Protein AF-A0A6L5YGM0-F1 (afdb_monomer)

pLDDT: mean 82.0, std 16.76, range [42.31, 97.19]

Foldseek 3Di:
DAPVVVVVVPVVDDPPDDDDDWADDLVVQKTWDFPDKDWDDPPVGTDIDTDTHDIDGHDPVSNVVSVVVVVVVVPDPPDDDPVPDPDPDD

Radius of gyration: 17.35 Å; Cα contacts (8 Å, |Δi|>4): 73; chains: 1; bounding box: 47×38×39 Å

Mean predicted aligned error: 10.35 Å

Secondary structure (DSSP, 8-state):
--HHHHHHHHTTS-TTPPP---EEEGGGTEEEEEEEEEEE-SSSS-EEEEEEEEEEEPPHHHHHHHHHHHHHHHTSTT---GGGS-----

Solvent-accessible surface area (backbone atoms only — not comparable to full-atom values): 5918 Å² total; per-residue (Å²): 135,52,76,67,57,50,50,60,56,54,68,77,49,64,94,84,59,86,85,84,83,85,50,67,42,66,94,76,41,31,34,39,39,74,73,43,76,50,76,48,83,84,72,88,51,96,40,76,48,70,44,75,52,62,78,42,77,51,52,74,67,58,45,51,51,45,52,52,52,51,52,57,54,72,69,42,94,82,70,77,70,73,84,76,64,76,86,83,76,132

Organism: NCBI:txid2606635

Structure (mmCIF, N/CA/C/O backbone):
data_AF-A0A6L5YGM0-F1
#
_entry.id   AF-A0A6L5YGM0-F1
#
loop_
_atom_site.group_PDB
_atom_site.id
_atom_site.type_symbol
_atom_site.label_atom_id
_atom_site.label_alt_id
_atom_site.label_comp_id
_atom_site.label_asym_id
_atom_site.label_entity_id
_atom_site.label_seq_id
_atom_site.pdbx_PDB_ins_code
_atom_site.Cartn_x
_atom_site.Cartn_y
_atom_site.Cartn_z
_atom_site.occupancy
_atom_site.B_iso_or_equiv
_atom_site.auth_seq_id
_atom_site.auth_comp_id
_atom_site.auth_asym_id
_atom_site.auth_atom_id
_atom_site.pdbx_PDB_model_num
ATOM 1 N N . MET A 1 1 ? 1.725 9.036 10.086 1.00 83.50 1 MET A N 1
ATOM 2 C CA . MET A 1 1 ? 0.278 8.777 10.187 1.00 83.50 1 MET A CA 1
ATOM 3 C C . MET A 1 1 ? -0.006 7.991 11.459 1.00 83.50 1 MET A C 1
ATOM 5 O O . MET A 1 1 ? 0.672 7.007 11.725 1.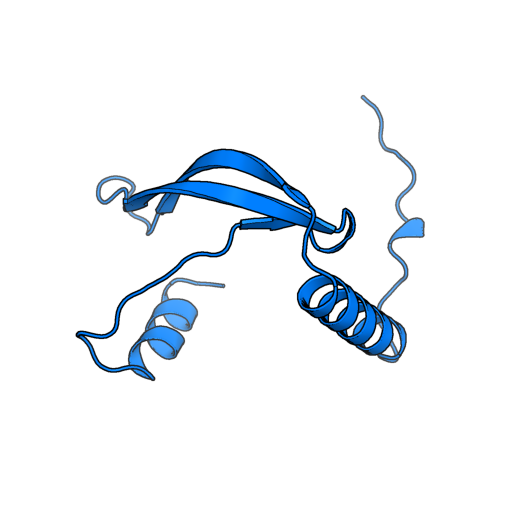00 83.50 1 MET A O 1
ATOM 9 N N . THR A 1 2 ? -0.972 8.440 12.251 1.00 92.56 2 THR A N 1
ATOM 10 C CA . THR A 1 2 ? -1.492 7.795 13.463 1.00 92.56 2 THR A CA 1
ATOM 11 C C . THR A 1 2 ? -2.745 6.969 13.146 1.00 92.56 2 THR A C 1
ATOM 13 O O . THR A 1 2 ? -3.374 7.152 12.108 1.00 92.56 2 THR A O 1
ATOM 16 N N . ASN A 1 3 ? -3.177 6.096 14.066 1.00 92.06 3 ASN A N 1
ATOM 17 C CA . ASN A 1 3 ? -4.428 5.334 13.913 1.00 92.06 3 ASN A CA 1
ATOM 18 C C . ASN A 1 3 ? -5.664 6.241 13.749 1.00 92.06 3 ASN A C 1
ATOM 20 O O . ASN A 1 3 ? -6.608 5.886 13.051 1.00 92.06 3 ASN A O 1
ATOM 24 N N . LYS A 1 4 ? -5.674 7.411 14.402 1.00 94.94 4 LYS A N 1
ATOM 25 C CA . LYS A 1 4 ? -6.770 8.375 14.269 1.00 94.94 4 LYS A CA 1
ATOM 26 C C . LYS A 1 4 ? -6.824 8.937 12.846 1.00 94.94 4 LYS A C 1
ATOM 28 O O . LYS A 1 4 ? -7.873 8.858 12.220 1.00 94.94 4 LYS A O 1
ATOM 33 N N . GLU A 1 5 ? -5.691 9.421 12.342 1.00 95.69 5 GLU A N 1
ATOM 34 C CA . GLU A 1 5 ? -5.578 9.974 10.984 1.00 95.69 5 GLU A CA 1
ATOM 35 C C . GLU A 1 5 ? -5.925 8.926 9.918 1.00 95.69 5 GLU A C 1
ATOM 37 O O . GLU A 1 5 ? -6.644 9.229 8.971 1.00 95.69 5 GLU A O 1
ATOM 42 N N . LEU A 1 6 ? -5.477 7.675 10.096 1.00 92.62 6 LEU A N 1
ATOM 43 C CA . LEU A 1 6 ? -5.808 6.584 9.176 1.00 92.62 6 LEU A CA 1
ATOM 44 C C . LEU A 1 6 ? -7.319 6.315 9.136 1.00 92.62 6 LEU A C 1
ATOM 46 O O . LEU A 1 6 ? -7.882 6.175 8.056 1.00 92.62 6 LEU A O 1
ATOM 50 N N . LYS A 1 7 ? -7.993 6.269 10.292 1.00 93.06 7 LYS A N 1
ATOM 51 C CA . LYS A 1 7 ? -9.454 6.090 10.345 1.00 93.06 7 LYS A CA 1
ATOM 52 C C . LYS A 1 7 ? -10.196 7.252 9.699 1.00 93.06 7 LYS A C 1
ATOM 54 O O . LYS A 1 7 ? -11.142 7.023 8.960 1.00 93.06 7 LYS A O 1
ATOM 59 N N . GLU A 1 8 ? -9.779 8.484 9.983 1.00 96.56 8 GLU A N 1
ATOM 60 C CA . GLU A 1 8 ? -10.377 9.68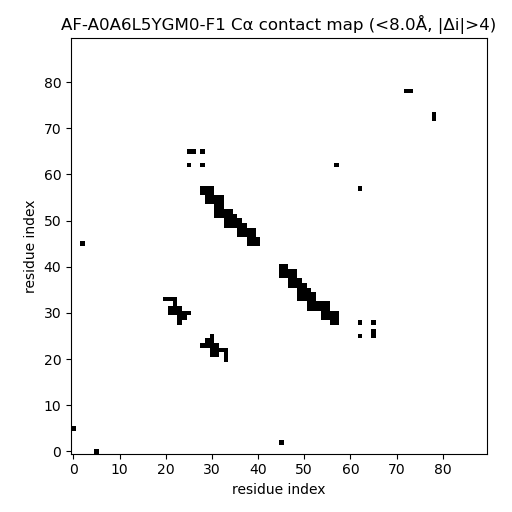0 9.382 1.00 96.56 8 GLU A CA 1
ATOM 61 C C . GLU A 1 8 ? -10.254 9.651 7.856 1.00 96.56 8 GLU A C 1
ATOM 63 O O . GLU A 1 8 ? -11.236 9.922 7.174 1.00 96.56 8 GLU A O 1
ATOM 68 N N . TYR A 1 9 ? -9.097 9.242 7.330 1.00 94.06 9 TYR A N 1
ATOM 69 C CA . TYR A 1 9 ? -8.896 9.041 5.897 1.00 94.06 9 TYR A CA 1
ATOM 70 C C . TYR A 1 9 ? -9.783 7.924 5.326 1.00 94.06 9 TYR A C 1
ATOM 72 O O . TYR A 1 9 ? -10.505 8.154 4.358 1.00 94.06 9 TYR A O 1
ATOM 80 N N . LEU A 1 10 ? -9.780 6.730 5.931 1.00 93.81 10 LEU A N 1
ATOM 81 C CA . LEU A 1 10 ? -10.561 5.586 5.440 1.00 93.81 10 LEU A CA 1
ATOM 82 C C . LEU A 1 10 ? -12.073 5.854 5.458 1.00 93.81 10 LEU A C 1
ATOM 84 O O . LEU A 1 10 ? -12.760 5.466 4.522 1.00 93.81 10 LEU A O 1
ATOM 88 N N . ASN A 1 11 ? -12.572 6.602 6.446 1.00 96.06 11 ASN A N 1
ATOM 89 C CA . ASN A 1 11 ? -13.983 6.995 6.541 1.00 96.06 11 ASN A CA 1
ATOM 90 C C . ASN A 1 11 ? -14.446 7.939 5.411 1.00 96.06 11 ASN A C 1
ATOM 92 O O . ASN A 1 11 ? -15.634 8.250 5.330 1.00 96.06 11 ASN A O 1
ATOM 96 N N . THR A 1 12 ? -13.538 8.443 4.565 1.00 97.19 12 THR A N 1
ATOM 97 C CA . THR A 1 12 ? -13.911 9.218 3.366 1.00 97.19 12 THR A CA 1
ATOM 98 C C . THR A 1 12 ? -14.339 8.333 2.191 1.00 97.19 12 THR A C 1
ATOM 100 O O . THR A 1 12 ? -14.899 8.843 1.219 1.00 97.19 12 THR A O 1
ATOM 103 N N . PHE A 1 13 ? -14.121 7.019 2.288 1.00 96.62 13 PHE A N 1
ATOM 104 C CA . PHE A 1 13 ? -14.494 6.020 1.289 1.00 96.62 13 PHE A CA 1
ATOM 105 C C . PHE A 1 13 ? -15.646 5.137 1.803 1.00 96.62 13 PHE A C 1
ATOM 107 O O . PHE A 1 13 ? -15.857 5.052 3.012 1.00 96.62 13 PHE A O 1
ATOM 114 N N . PRO A 1 14 ? -16.407 4.473 0.911 1.00 96.88 14 PRO A N 1
ATOM 115 C CA . PRO A 1 14 ? -17.382 3.457 1.309 1.00 96.88 14 PRO A CA 1
ATOM 116 C C . PRO A 1 14 ? -16.741 2.309 2.102 1.00 96.88 14 PRO A C 1
ATOM 118 O O . PRO A 1 14 ? -15.633 1.885 1.776 1.00 96.88 14 PRO A O 1
ATOM 121 N N . ASP A 1 15 ? -17.462 1.763 3.084 1.00 95.00 15 ASP A N 1
ATOM 122 C CA . ASP A 1 15 ? -16.982 0.662 3.939 1.00 95.00 15 ASP A CA 1
ATOM 123 C C . ASP A 1 15 ? -16.588 -0.602 3.147 1.00 95.00 15 ASP A C 1
ATOM 125 O O . ASP A 1 15 ? -15.758 -1.389 3.599 1.00 95.00 15 ASP A O 1
ATOM 129 N N . ASP A 1 16 ? -17.192 -0.814 1.976 1.00 95.31 16 ASP A N 1
ATOM 130 C CA . ASP A 1 16 ? -16.954 -1.948 1.081 1.00 95.31 16 ASP A CA 1
ATOM 131 C C . ASP A 1 16 ? -15.928 -1.657 -0.028 1.00 95.31 16 ASP A C 1
ATOM 133 O O . ASP A 1 16 ? -15.673 -2.514 -0.880 1.00 95.31 16 ASP A O 1
ATOM 137 N N . ALA A 1 17 ? -15.315 -0.470 -0.028 1.00 95.56 17 ALA A N 1
ATOM 138 C CA . ALA A 1 17 ? -14.289 -0.123 -0.997 1.00 95.56 17 ALA A CA 1
ATOM 139 C C . ALA A 1 17 ? -13.030 -0.998 -0.817 1.00 95.56 17 ALA A C 1
ATOM 141 O O . ALA A 1 17 ? -12.578 -1.233 0.308 1.00 95.56 17 ALA A O 1
ATOM 142 N N . PRO A 1 18 ? -12.410 -1.467 -1.916 1.00 90.62 18 PRO A N 1
ATOM 143 C CA . PRO A 1 18 ? -11.172 -2.224 -1.826 1.00 90.62 18 PRO A CA 1
ATOM 144 C C . PRO A 1 18 ? -10.023 -1.329 -1.350 1.00 90.62 18 PRO A C 1
ATOM 146 O O . PRO A 1 18 ? -9.809 -0.234 -1.869 1.00 90.62 18 PRO A O 1
ATOM 149 N N . VAL A 1 19 ? -9.227 -1.836 -0.409 1.00 87.88 19 VAL A N 1
ATOM 150 C CA . VAL A 1 19 ? -7.973 -1.203 0.014 1.00 87.88 19 VAL A CA 1
ATOM 151 C C . VAL A 1 19 ? -6.825 -1.811 -0.785 1.00 87.88 19 VAL A C 1
ATOM 153 O O . VAL A 1 19 ? -6.677 -3.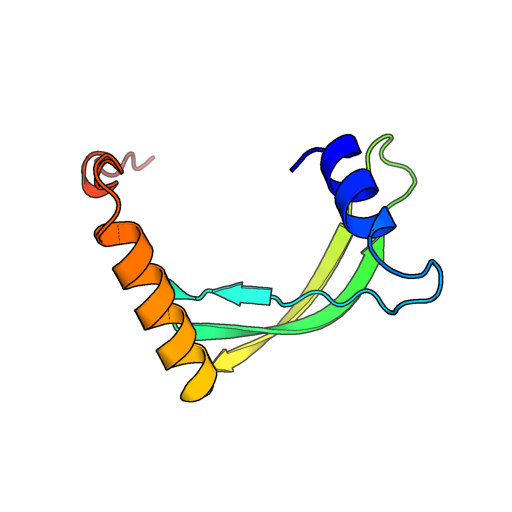029 -0.835 1.00 87.88 19 VAL A O 1
ATOM 156 N N . SER A 1 20 ? -6.011 -0.963 -1.410 1.00 86.25 20 SER A N 1
ATOM 157 C CA . SER A 1 20 ? -4.827 -1.371 -2.173 1.00 86.25 20 SER A CA 1
ATOM 158 C C . SER A 1 20 ? -3.581 -0.681 -1.629 1.00 86.25 20 SER A C 1
ATOM 160 O O . SER A 1 20 ? -3.637 0.481 -1.232 1.00 86.25 20 SER A O 1
ATOM 162 N N . PHE A 1 21 ? -2.452 -1.388 -1.636 1.00 86.94 21 PHE A N 1
ATOM 163 C CA . PHE A 1 21 ? -1.157 -0.864 -1.207 1.00 86.94 21 PHE A CA 1
ATOM 164 C C . PHE A 1 21 ? -0.179 -0.901 -2.376 1.00 86.94 21 PHE A C 1
ATOM 166 O O . PHE A 1 21 ? 0.012 -1.951 -2.990 1.00 86.94 21 PHE A O 1
ATOM 173 N N . ILE A 1 22 ? 0.462 0.232 -2.653 1.00 87.00 22 ILE A N 1
ATOM 174 C CA . ILE A 1 22 ? 1.522 0.347 -3.656 1.00 87.00 22 ILE A CA 1
ATOM 175 C C . ILE A 1 22 ? 2.859 0.371 -2.923 1.00 87.00 22 ILE A C 1
ATOM 177 O O . ILE A 1 22 ? 3.060 1.186 -2.022 1.00 87.00 22 ILE A O 1
ATOM 181 N N . LEU A 1 23 ? 3.772 -0.519 -3.314 1.00 89.75 23 LEU A N 1
ATOM 182 C CA . LEU A 1 23 ? 5.140 -0.530 -2.813 1.00 89.75 23 LEU A CA 1
ATOM 183 C C . LEU A 1 23 ? 6.040 0.014 -3.903 1.00 89.75 23 LEU A C 1
ATOM 185 O O . LEU A 1 23 ? 6.147 -0.551 -4.989 1.00 89.75 23 LEU A O 1
ATOM 189 N N . ALA A 1 24 ? 6.687 1.127 -3.597 1.00 90.19 24 ALA A N 1
ATOM 190 C CA . ALA A 1 24 ? 7.497 1.848 -4.549 1.00 90.19 24 ALA A CA 1
ATOM 191 C C . ALA A 1 24 ? 8.705 2.470 -3.859 1.00 90.19 24 ALA A C 1
ATOM 193 O O . ALA A 1 24 ? 8.644 2.885 -2.701 1.00 90.19 24 ALA A O 1
ATOM 194 N N . ASN A 1 25 ? 9.789 2.598 -4.613 1.00 88.25 25 ASN A N 1
ATOM 195 C CA . ASN A 1 25 ? 10.864 3.531 -4.332 1.00 88.25 25 ASN A CA 1
ATOM 196 C C . ASN A 1 25 ? 10.886 4.572 -5.459 1.00 88.25 25 ASN A C 1
ATOM 198 O O . ASN A 1 25 ? 11.568 4.353 -6.467 1.00 88.25 25 ASN A O 1
ATOM 202 N N . PRO A 1 26 ? 10.148 5.689 -5.302 1.00 85.00 26 PRO A N 1
ATOM 203 C CA . PRO A 1 26 ? 10.089 6.751 -6.298 1.00 85.00 26 PRO A CA 1
ATOM 204 C C . PRO A 1 26 ? 11.473 7.221 -6.723 1.00 85.00 26 PRO A C 1
ATOM 206 O O . PRO A 1 26 ? 11.765 7.201 -7.909 1.00 85.00 26 PRO A O 1
ATOM 209 N N . ARG A 1 27 ? 12.387 7.503 -5.787 1.00 84.50 27 ARG A N 1
ATOM 210 C CA . ARG A 1 27 ? 13.742 8.006 -6.095 1.00 84.50 27 ARG A CA 1
ATOM 211 C C . ARG A 1 27 ? 14.585 7.052 -6.942 1.00 84.50 27 ARG A C 1
ATOM 213 O O . ARG A 1 27 ? 15.423 7.496 -7.717 1.00 84.50 27 ARG A O 1
ATOM 220 N N . LYS A 1 28 ? 14.380 5.739 -6.801 1.00 89.44 28 LYS A N 1
ATOM 221 C CA . LYS A 1 28 ? 15.039 4.724 -7.644 1.00 89.44 28 LYS A CA 1
ATOM 222 C C . LYS A 1 28 ? 14.232 4.355 -8.890 1.00 89.44 28 LYS A C 1
ATOM 224 O O . LYS A 1 28 ? 14.692 3.523 -9.665 1.00 89.44 28 LYS A O 1
ATOM 229 N N . ARG A 1 29 ? 13.046 4.946 -9.067 1.00 91.19 29 ARG A N 1
ATOM 230 C CA . ARG A 1 29 ? 12.069 4.627 -10.116 1.00 91.19 29 ARG A CA 1
ATOM 231 C C . ARG A 1 29 ? 11.708 3.133 -10.137 1.00 91.19 29 ARG A C 1
ATOM 233 O O . ARG A 1 29 ? 11.605 2.521 -11.196 1.00 91.19 29 ARG A O 1
ATOM 240 N N . LYS A 1 30 ? 11.537 2.539 -8.947 1.00 90.94 30 LYS A N 1
ATOM 241 C CA . LYS A 1 30 ? 11.236 1.107 -8.767 1.00 90.94 30 LYS A CA 1
ATOM 242 C C . LYS A 1 30 ? 9.874 0.866 -8.132 1.00 90.94 30 LYS A C 1
ATOM 244 O O . LYS A 1 30 ? 9.498 1.554 -7.185 1.00 90.94 30 LYS A O 1
ATOM 249 N N . LEU A 1 31 ? 9.189 -0.164 -8.607 1.00 92.25 31 LEU A N 1
ATOM 250 C CA . LEU A 1 31 ? 8.028 -0.781 -7.979 1.00 92.25 31 LEU A CA 1
ATOM 251 C C . LEU A 1 31 ? 8.407 -2.139 -7.409 1.00 92.25 31 LEU A C 1
ATOM 253 O O . LEU A 1 31 ? 9.302 -2.811 -7.918 1.00 92.25 31 LEU A O 1
ATOM 257 N N . TYR A 1 32 ? 7.671 -2.560 -6.391 1.00 92.44 32 TYR A N 1
ATOM 258 C CA . TYR A 1 32 ? 7.792 -3.891 -5.826 1.00 92.44 32 TYR A CA 1
ATOM 259 C C . TYR A 1 32 ? 6.447 -4.592 -5.889 1.00 92.44 32 TYR A C 1
ATOM 261 O O . TYR A 1 32 ? 5.409 -4.015 -5.559 1.00 92.44 32 TYR A O 1
ATOM 269 N N . GLU A 1 33 ? 6.469 -5.845 -6.323 1.00 91.50 33 GLU A N 1
ATOM 270 C CA . GLU A 1 33 ? 5.283 -6.681 -6.323 1.00 91.50 33 GLU A CA 1
ATOM 271 C C . GLU A 1 33 ? 4.768 -6.891 -4.895 1.00 91.50 33 GLU A C 1
ATOM 273 O O . GLU A 1 33 ? 5.527 -7.179 -3.968 1.00 91.50 33 GLU A O 1
ATOM 278 N N . ASN A 1 34 ? 3.457 -6.739 -4.729 1.00 90.56 34 ASN A N 1
ATOM 279 C CA . ASN A 1 34 ? 2.758 -7.061 -3.497 1.00 90.56 34 ASN A CA 1
ATOM 280 C C . ASN A 1 34 ? 2.220 -8.488 -3.621 1.00 90.56 34 ASN A C 1
ATOM 282 O O . ASN A 1 34 ? 1.158 -8.704 -4.205 1.00 90.56 34 ASN A O 1
ATOM 286 N N . THR A 1 35 ? 2.979 -9.456 -3.113 1.00 90.88 35 THR A N 1
ATOM 287 C CA . THR A 1 35 ? 2.609 -10.875 -3.188 1.00 90.88 35 THR A CA 1
ATOM 288 C C . THR A 1 35 ? 1.450 -11.182 -2.247 1.00 90.88 35 THR A C 1
ATOM 290 O O . THR A 1 35 ? 0.554 -11.958 -2.575 1.00 90.88 35 THR A O 1
ATOM 293 N N . ASN A 1 36 ? 1.467 -10.573 -1.061 1.00 89.00 36 ASN A N 1
ATOM 294 C CA . ASN A 1 36 ? 0.442 -10.754 -0.048 1.00 89.00 36 ASN A CA 1
ATOM 295 C C . ASN A 1 36 ? 0.429 -9.566 0.918 1.00 89.00 36 ASN A C 1
ATOM 297 O O . ASN A 1 36 ? 1.474 -9.002 1.238 1.00 89.00 36 ASN A O 1
ATOM 301 N N . THR A 1 37 ? -0.747 -9.219 1.437 1.00 90.06 37 THR A N 1
ATOM 302 C CA . THR A 1 37 ? -0.906 -8.194 2.473 1.00 90.06 37 THR A CA 1
ATOM 303 C C . THR A 1 37 ? -1.858 -8.692 3.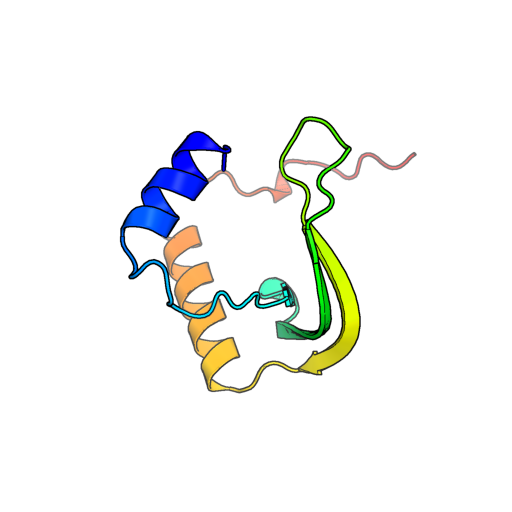545 1.00 90.06 37 THR A C 1
ATOM 305 O O . THR A 1 37 ? -2.976 -9.109 3.247 1.00 90.06 37 THR A O 1
ATOM 308 N N . PHE A 1 38 ? -1.444 -8.614 4.808 1.00 88.81 38 PHE A N 1
ATOM 309 C CA . PHE A 1 38 ? -2.286 -9.007 5.933 1.00 88.81 38 PHE A CA 1
ATOM 310 C C . PHE A 1 38 ? -2.061 -8.120 7.158 1.00 88.81 38 PHE A C 1
ATOM 312 O O . PHE A 1 38 ? -0.964 -7.625 7.415 1.00 88.81 38 PHE A O 1
ATOM 319 N N . GLY A 1 39 ? -3.131 -7.910 7.924 1.00 90.12 39 GLY A N 1
ATOM 320 C CA . GLY A 1 39 ? -3.076 -7.215 9.206 1.00 90.12 39 GLY A CA 1
ATOM 321 C C . GLY A 1 39 ? -2.698 -8.168 10.337 1.00 90.12 39 GLY A C 1
ATOM 322 O O . GLY A 1 39 ? -3.228 -9.274 10.423 1.00 90.12 39 GLY A O 1
ATOM 323 N N . ILE A 1 40 ? -1.815 -7.727 11.228 1.00 90.81 40 ILE A N 1
ATOM 324 C CA . ILE A 1 40 ? -1.475 -8.426 12.465 1.00 90.81 40 ILE A CA 1
ATOM 325 C C . ILE A 1 40 ? -2.324 -7.823 13.590 1.00 90.81 40 ILE A C 1
ATOM 327 O O . ILE A 1 40 ? -2.174 -6.653 13.942 1.00 90.81 40 ILE A O 1
ATOM 331 N N . THR A 1 41 ? -3.254 -8.610 14.132 1.00 87.50 41 THR A N 1
ATOM 332 C CA . THR A 1 41 ? -4.294 -8.119 15.056 1.00 87.50 41 THR A CA 1
ATOM 333 C C . THR A 1 41 ? -3.949 -8.276 16.536 1.00 87.50 41 THR A C 1
ATOM 335 O O . THR A 1 41 ? -4.656 -7.746 17.388 1.00 87.50 41 THR A O 1
ATOM 338 N N . ASP A 1 42 ? -2.893 -9.012 16.869 1.00 91.19 42 ASP A N 1
ATOM 339 C CA . ASP A 1 42 ? -2.519 -9.392 18.236 1.00 91.19 42 ASP A CA 1
ATOM 340 C C . ASP A 1 42 ? -1.425 -8.504 18.861 1.00 91.19 42 ASP A C 1
ATOM 342 O O . ASP A 1 42 ? -1.106 -8.659 20.037 1.00 91.19 42 ASP A O 1
ATOM 346 N N . GLN A 1 43 ? -0.898 -7.514 18.131 1.00 85.56 43 GLN A N 1
ATOM 347 C CA . GLN A 1 43 ? 0.186 -6.643 18.612 1.00 85.56 43 GLN A CA 1
ATOM 348 C C . GLN A 1 43 ? -0.264 -5.409 19.419 1.00 85.56 43 GLN A C 1
ATOM 350 O O . GLN A 1 43 ? 0.553 -4.545 19.729 1.00 85.56 43 GLN A O 1
ATOM 355 N N . GLY A 1 44 ? -1.551 -5.280 19.763 1.00 88.12 44 GLY A N 1
ATOM 356 C CA . GLY A 1 44 ? -2.077 -4.133 20.532 1.00 88.12 44 GLY A CA 1
ATOM 357 C C . GLY A 1 44 ? -2.048 -2.785 19.791 1.00 88.12 44 GLY A C 1
ATOM 358 O O . GLY A 1 44 ? -2.471 -1.766 20.334 1.00 88.12 44 GLY A O 1
ATOM 359 N N . GLN A 1 45 ? -1.588 -2.783 18.541 1.00 90.00 45 GLN A N 1
ATOM 360 C CA . GLN A 1 45 ? -1.518 -1.644 17.632 1.00 90.00 45 GLN A CA 1
ATOM 361 C C . GLN A 1 45 ? -1.749 -2.131 16.191 1.00 90.00 45 GLN A C 1
ATOM 363 O O . GLN A 1 45 ? -1.477 -3.299 15.906 1.0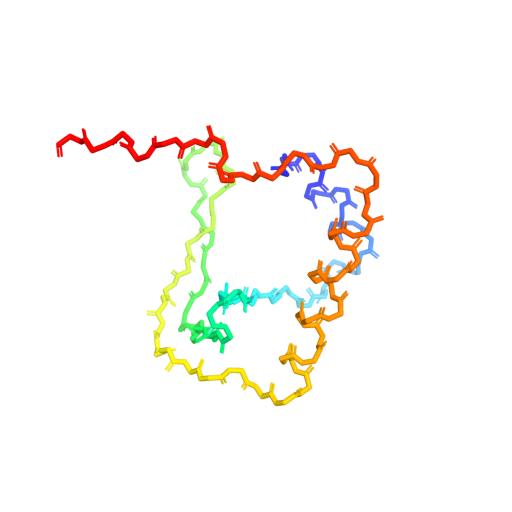0 90.00 45 GLN A O 1
ATOM 368 N N . PRO A 1 46 ? -2.263 -1.283 15.281 1.00 87.56 46 PRO A N 1
ATOM 369 C CA . PRO A 1 46 ? -2.470 -1.676 13.892 1.00 87.56 46 PRO A CA 1
ATOM 370 C C . PRO A 1 46 ? -1.122 -1.895 13.201 1.00 87.56 46 PRO A C 1
ATOM 372 O O . PRO A 1 46 ? -0.333 -0.962 13.059 1.00 87.56 46 PRO A O 1
ATOM 375 N N . VAL A 1 47 ? -0.872 -3.128 12.765 1.00 91.25 47 VAL A N 1
ATOM 376 C CA . VAL A 1 47 ? 0.329 -3.507 12.017 1.00 91.25 47 VAL A CA 1
ATOM 377 C C . VAL A 1 47 ? -0.103 -4.181 10.724 1.00 91.25 47 VAL A C 1
ATOM 379 O O . VAL A 1 47 ? -0.900 -5.115 10.748 1.00 91.25 47 VAL A O 1
ATOM 382 N N . PHE A 1 48 ? 0.431 -3.715 9.600 1.00 90.31 48 PHE A N 1
ATOM 383 C CA . PHE A 1 48 ? 0.240 -4.332 8.291 1.00 90.31 48 PHE A CA 1
ATOM 384 C C . PHE A 1 48 ? 1.556 -4.969 7.862 1.00 90.31 48 PHE A C 1
ATOM 386 O O . PHE A 1 48 ? 2.604 -4.325 7.905 1.00 90.31 48 PHE A O 1
ATOM 393 N N . CYS A 1 49 ? 1.501 -6.236 7.476 1.00 90.06 49 CYS A N 1
ATOM 394 C CA . CYS A 1 49 ? 2.620 -6.951 6.892 1.00 90.06 49 CYS A CA 1
ATOM 395 C C . CYS A 1 49 ? 2.380 -7.090 5.393 1.00 90.06 49 CYS A C 1
ATOM 397 O O . CYS A 1 49 ? 1.272 -7.429 4.970 1.00 90.06 49 CYS A O 1
ATOM 399 N N . ILE A 1 50 ? 3.420 -6.811 4.611 1.00 92.38 50 ILE A N 1
ATOM 400 C CA . ILE A 1 50 ? 3.392 -6.941 3.161 1.00 92.38 50 ILE A CA 1
ATOM 401 C C . ILE A 1 50 ? 4.545 -7.844 2.753 1.00 92.38 50 ILE A C 1
ATOM 403 O O . ILE A 1 50 ? 5.704 -7.569 3.066 1.00 92.38 50 ILE A O 1
ATOM 407 N N . GLU A 1 51 ? 4.209 -8.931 2.073 1.00 91.50 51 GLU A N 1
ATOM 408 C CA . GLU A 1 51 ? 5.176 -9.822 1.457 1.00 91.50 51 GLU A CA 1
ATOM 409 C C . GLU A 1 51 ? 5.619 -9.218 0.125 1.00 91.50 51 GLU A C 1
ATOM 411 O O . GLU A 1 51 ? 4.818 -9.045 -0.798 1.00 91.50 51 GLU A O 1
ATOM 416 N N . VAL A 1 52 ? 6.900 -8.860 0.057 1.00 91.56 52 VAL A N 1
ATOM 417 C CA . VAL A 1 52 ? 7.493 -8.170 -1.088 1.00 91.56 52 VAL A CA 1
ATOM 418 C C . VAL A 1 52 ? 8.005 -9.197 -2.092 1.00 91.56 52 VAL A C 1
ATOM 420 O O . VAL A 1 52 ? 8.832 -10.041 -1.749 1.00 91.56 52 VAL A O 1
ATOM 423 N N . GLY A 1 53 ? 7.499 -9.118 -3.319 1.00 91.06 53 GLY A N 1
ATOM 424 C CA . GLY A 1 53 ? 7.918 -9.936 -4.451 1.00 91.06 53 GLY A CA 1
ATOM 425 C C . GLY A 1 53 ? 8.994 -9.261 -5.306 1.00 91.06 53 GLY A C 1
ATOM 426 O O . GLY A 1 53 ? 9.891 -8.586 -4.798 1.00 91.06 53 GLY A O 1
ATOM 427 N N . GLU A 1 54 ? 8.914 -9.465 -6.622 1.00 92.50 54 GLU A N 1
ATOM 428 C CA . GLU A 1 54 ? 9.909 -8.966 -7.573 1.00 92.50 54 GLU A CA 1
ATOM 429 C C . GLU A 1 54 ? 9.965 -7.431 -7.642 1.00 92.50 54 GLU A C 1
ATOM 431 O O . GLU A 1 54 ? 8.945 -6.738 -7.583 1.00 92.50 54 GLU A O 1
ATOM 436 N N . GLU A 1 55 ? 11.176 -6.903 -7.835 1.00 94.31 55 GLU A N 1
ATOM 437 C CA . GLU A 1 55 ? 11.403 -5.500 -8.182 1.00 94.31 55 GLU A CA 1
ATOM 438 C C . GLU A 1 55 ? 11.193 -5.292 -9.689 1.00 94.31 55 GLU A C 1
ATOM 440 O O . GLU A 1 55 ? 11.690 -6.063 -10.512 1.00 94.31 55 GLU A O 1
ATOM 445 N N . LYS A 1 56 ? 10.4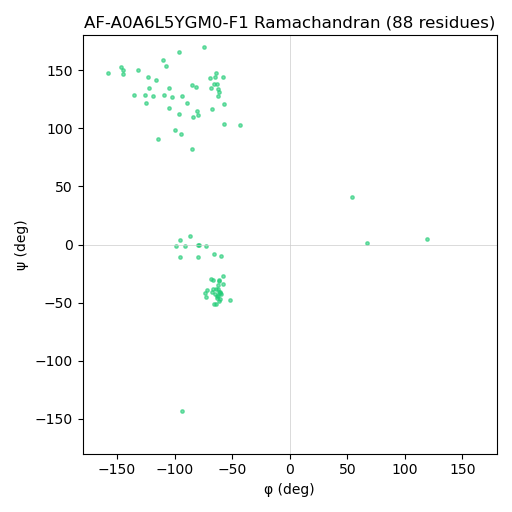81 -4.226 -10.057 1.00 91.75 56 LYS A N 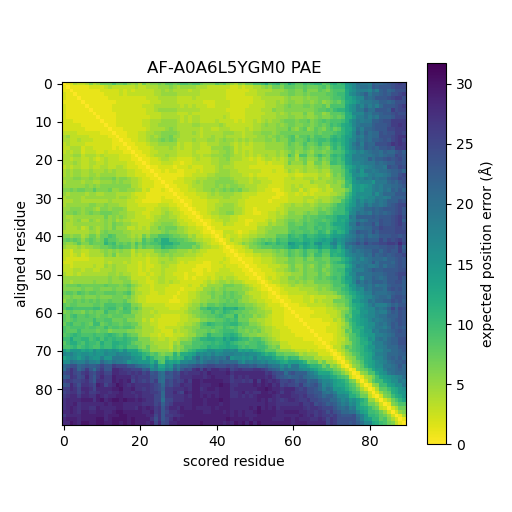1
ATOM 446 C CA . LYS A 1 56 ? 10.186 -3.845 -11.444 1.00 91.75 56 LYS A CA 1
ATOM 447 C C . LYS A 1 56 ? 10.477 -2.361 -11.651 1.00 91.75 56 LYS A C 1
ATOM 449 O O . LYS A 1 56 ? 10.385 -1.565 -10.718 1.00 91.75 56 LYS A O 1
ATOM 454 N N . ASP A 1 57 ? 10.849 -1.983 -12.868 1.00 94.19 57 ASP A N 1
ATOM 455 C CA . ASP A 1 57 ? 10.967 -0.570 -13.234 1.00 94.19 57 ASP A CA 1
ATOM 456 C C . ASP A 1 57 ? 9.584 0.084 -13.280 1.00 94.19 57 ASP A C 1
ATOM 458 O O . ASP A 1 57 ? 8.601 -0.534 -13.697 1.00 94.19 57 ASP A O 1
ATOM 462 N N . MET A 1 58 ? 9.513 1.340 -12.845 1.00 92.12 58 MET A N 1
ATOM 463 C CA . MET A 1 58 ? 8.345 2.181 -13.086 1.00 92.12 58 MET A CA 1
ATOM 464 C C . MET A 1 58 ? 8.171 2.426 -14.586 1.00 92.12 58 MET A C 1
ATOM 466 O O . MET A 1 58 ? 9.148 2.532 -15.331 1.00 92.12 58 MET A O 1
ATOM 470 N N . ASP A 1 59 ? 6.922 2.550 -15.028 1.00 91.31 59 ASP A N 1
ATOM 471 C CA . ASP A 1 59 ? 6.639 2.993 -16.389 1.00 91.31 59 ASP A CA 1
ATOM 472 C C . ASP A 1 59 ? 6.889 4.504 -16.562 1.00 91.31 59 ASP A C 1
ATOM 474 O O . ASP A 1 59 ? 7.120 5.245 -15.604 1.00 91.31 59 ASP A O 1
ATOM 478 N N . ALA A 1 60 ? 6.862 4.969 -17.813 1.00 90.38 60 ALA A N 1
ATOM 479 C CA . ALA A 1 60 ? 7.164 6.360 -18.143 1.00 90.38 60 ALA A CA 1
ATOM 480 C C . ALA A 1 60 ? 6.191 7.367 -17.501 1.00 90.38 60 ALA A C 1
ATOM 482 O O . ALA A 1 60 ? 6.591 8.492 -17.208 1.00 90.38 60 ALA A O 1
ATOM 483 N N . GLU A 1 61 ? 4.934 6.977 -17.280 1.00 90.06 61 GLU A N 1
ATOM 484 C CA . GLU A 1 61 ? 3.931 7.839 -16.653 1.00 90.06 61 GLU A CA 1
ATOM 485 C C . GLU A 1 61 ? 4.222 7.994 -15.158 1.00 90.06 61 GLU A C 1
ATOM 487 O O . GLU A 1 61 ? 4.266 9.111 -14.642 1.00 90.06 61 GLU A O 1
ATOM 492 N N . MET A 1 62 ? 4.524 6.888 -14.477 1.00 86.62 62 MET A N 1
ATOM 493 C CA . MET A 1 62 ? 4.902 6.885 -13.067 1.00 86.62 62 MET A CA 1
ATOM 494 C C . MET A 1 62 ? 6.216 7.628 -12.817 1.00 86.62 62 MET A C 1
ATOM 496 O O . MET A 1 62 ? 6.330 8.351 -11.828 1.00 86.62 62 MET A O 1
ATOM 500 N N . VAL A 1 63 ? 7.195 7.499 -13.718 1.00 87.62 63 VAL A N 1
ATOM 501 C CA . VAL A 1 63 ? 8.450 8.263 -13.649 1.00 87.62 63 VAL A CA 1
ATOM 502 C C . VAL A 1 63 ? 8.171 9.763 -13.752 1.00 87.62 63 VAL A C 1
ATOM 504 O O . VAL A 1 63 ? 8.647 10.519 -12.908 1.00 87.62 63 VAL A O 1
ATOM 507 N N . ALA A 1 64 ? 7.365 10.186 -14.731 1.00 87.56 64 ALA A N 1
ATOM 508 C CA . ALA A 1 64 ? 7.021 11.594 -14.919 1.00 87.56 64 ALA A CA 1
ATOM 509 C C . ALA A 1 64 ? 6.259 12.175 -13.716 1.00 87.56 64 ALA A C 1
ATOM 511 O O . ALA A 1 64 ? 6.519 13.310 -13.316 1.00 87.56 64 ALA A O 1
ATOM 512 N N . ALA A 1 65 ? 5.357 11.395 -13.110 1.00 86.38 65 ALA A N 1
ATOM 513 C CA . ALA A 1 65 ? 4.665 11.792 -11.887 1.00 86.38 65 ALA A CA 1
ATOM 514 C C . ALA A 1 65 ? 5.647 11.978 -10.716 1.00 86.38 65 ALA A C 1
ATOM 516 O O . ALA A 1 65 ? 5.614 13.011 -10.053 1.00 86.38 65 ALA A O 1
ATOM 517 N N . CYS A 1 66 ? 6.584 11.040 -10.522 1.00 85.75 66 CYS A N 1
ATOM 518 C CA . CYS A 1 66 ? 7.611 11.163 -9.483 1.00 85.75 66 CYS A CA 1
ATOM 519 C C . CYS A 1 66 ? 8.495 12.405 -9.680 1.00 85.75 66 CYS A C 1
ATOM 521 O O . CYS A 1 66 ? 8.810 13.090 -8.714 1.00 85.75 66 CYS A O 1
ATOM 523 N N . GLU A 1 67 ? 8.896 12.707 -10.917 1.00 87.44 67 GLU A N 1
ATOM 524 C CA . GLU A 1 67 ? 9.718 13.884 -11.232 1.00 87.44 67 GLU A CA 1
ATOM 525 C C . GLU A 1 67 ? 8.975 15.204 -10.991 1.00 87.44 67 GLU A C 1
ATOM 527 O O . GLU A 1 67 ? 9.567 16.171 -10.509 1.00 87.44 67 GLU A O 1
ATOM 532 N N . ALA A 1 68 ? 7.679 15.254 -11.309 1.00 85.44 68 ALA A N 1
ATOM 533 C CA . ALA A 1 68 ? 6.849 16.422 -11.040 1.00 85.44 68 ALA A CA 1
ATOM 534 C C . ALA A 1 68 ? 6.692 16.671 -9.531 1.00 85.44 68 ALA A C 1
ATOM 536 O O . ALA A 1 68 ? 6.816 17.815 -9.090 1.00 85.44 68 ALA A O 1
ATOM 537 N N . ASP A 1 69 ? 6.473 15.608 -8.753 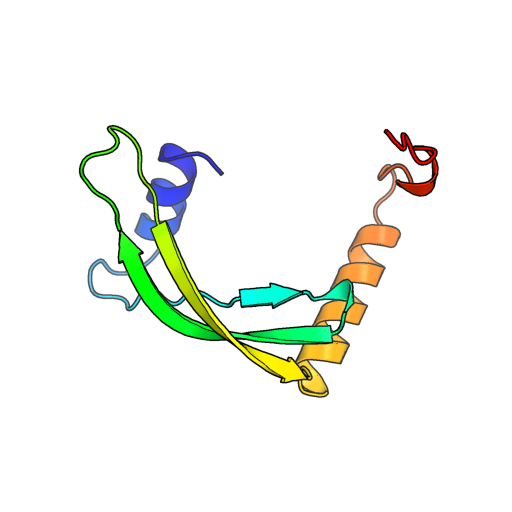1.00 81.94 69 ASP A N 1
ATOM 538 C CA . ASP A 1 69 ? 6.340 15.682 -7.297 1.00 81.94 69 ASP A CA 1
ATOM 539 C C . ASP A 1 69 ? 7.660 16.079 -6.615 1.00 81.94 69 ASP A C 1
ATOM 541 O O . ASP A 1 69 ? 7.656 16.906 -5.705 1.00 81.94 69 ASP A O 1
ATOM 545 N N . GLU 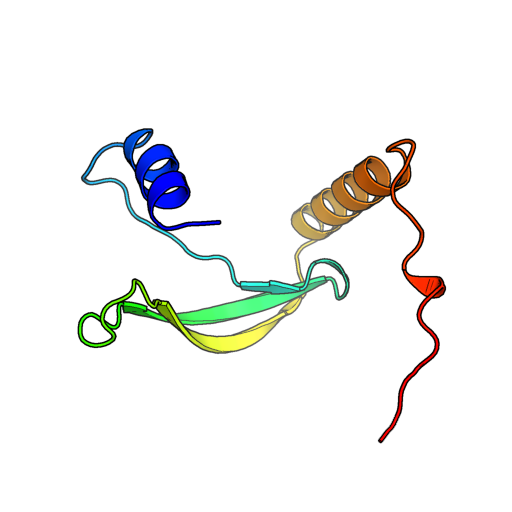A 1 70 ? 8.798 15.541 -7.074 1.00 82.38 70 GLU A N 1
ATOM 546 C CA . GLU A 1 70 ? 10.134 15.923 -6.589 1.00 82.38 70 GLU A CA 1
ATOM 547 C C . GLU A 1 70 ? 10.410 17.406 -6.843 1.00 82.38 70 GLU A C 1
ATOM 549 O O . GLU A 1 70 ? 10.784 18.133 -5.925 1.00 82.38 70 GLU A O 1
ATOM 554 N N . LYS A 1 71 ? 10.124 17.888 -8.056 1.00 78.69 71 LYS A N 1
ATOM 555 C CA . LYS A 1 71 ? 10.276 19.305 -8.390 1.00 78.69 71 LYS A CA 1
ATOM 556 C C . LYS A 1 71 ? 9.380 20.203 -7.530 1.00 78.69 71 LYS A C 1
ATOM 558 O O . LYS A 1 71 ? 9.816 21.259 -7.088 1.00 78.69 71 LYS A O 1
ATOM 563 N N . ALA A 1 72 ? 8.137 19.792 -7.282 1.00 74.12 72 ALA A N 1
ATOM 564 C CA . ALA A 1 72 ? 7.218 20.546 -6.433 1.00 74.12 72 ALA A CA 1
ATOM 565 C C . ALA A 1 72 ? 7.666 20.588 -4.960 1.00 74.12 72 ALA A C 1
ATOM 567 O O . ALA A 1 72 ? 7.385 21.569 -4.271 1.00 74.12 72 ALA A O 1
ATOM 568 N N . ALA A 1 73 ? 8.349 19.544 -4.480 1.00 64.50 73 ALA A N 1
ATOM 569 C CA . ALA A 1 73 ? 8.931 19.507 -3.141 1.00 64.50 73 ALA A CA 1
ATOM 570 C C . ALA A 1 73 ? 10.180 20.398 -3.027 1.00 64.50 73 ALA A C 1
ATOM 572 O O . ALA A 1 73 ? 10.305 21.134 -2.051 1.00 64.50 73 ALA A O 1
ATOM 573 N N . ASP A 1 74 ? 11.051 20.395 -4.039 1.00 59.94 74 ASP A N 1
ATOM 574 C CA . ASP A 1 74 ? 12.247 21.249 -4.075 1.00 59.94 74 ASP A CA 1
ATOM 575 C C . ASP A 1 74 ? 11.900 22.746 -4.221 1.00 59.94 74 ASP A C 1
ATOM 577 O O . ASP A 1 74 ? 12.608 23.608 -3.701 1.00 59.94 74 ASP A O 1
ATOM 581 N N . ASP A 1 75 ? 10.779 23.067 -4.877 1.00 57.84 75 ASP A N 1
ATOM 582 C CA . ASP A 1 75 ? 10.266 24.437 -5.023 1.00 57.84 75 ASP A CA 1
ATOM 583 C C . ASP A 1 75 ? 9.533 24.952 -3.753 1.00 57.84 75 ASP A C 1
ATOM 585 O O . ASP A 1 75 ? 9.064 26.097 -3.724 1.00 57.84 75 ASP A O 1
ATOM 589 N N . LEU A 1 76 ? 9.424 24.146 -2.682 1.00 48.00 76 LEU A N 1
ATOM 590 C CA . LEU A 1 76 ? 8.807 24.552 -1.414 1.00 48.00 76 LEU A CA 1
ATOM 591 C C . LEU A 1 76 ? 9.814 25.303 -0.518 1.00 48.00 76 LEU A C 1
ATOM 593 O O . LEU A 1 76 ? 10.737 24.727 0.060 1.00 48.00 76 LEU A O 1
ATOM 597 N N . GLU A 1 77 ? 9.603 26.613 -0.356 1.00 42.66 77 GLU A N 1
ATOM 598 C CA . GLU A 1 77 ? 10.431 27.508 0.465 1.00 42.66 77 GLU A CA 1
ATOM 599 C C . GLU A 1 77 ? 10.505 27.011 1.932 1.00 42.66 77 GLU A C 1
ATOM 601 O O . GLU A 1 77 ? 9.551 27.146 2.701 1.00 42.66 77 GLU A O 1
ATOM 606 N N . GLY A 1 78 ? 11.638 26.410 2.328 1.00 51.97 78 GLY A N 1
ATOM 607 C CA . GLY A 1 78 ? 11.909 25.993 3.713 1.00 51.97 78 GLY A CA 1
ATOM 608 C C . GLY A 1 78 ? 12.154 24.499 3.968 1.00 51.97 78 GLY A C 1
ATOM 609 O O . GLY A 1 78 ? 12.329 24.128 5.131 1.00 51.97 78 GLY A O 1
ATOM 610 N N . GLN A 1 79 ? 12.215 23.635 2.947 1.00 42.31 79 GLN A N 1
ATOM 611 C CA . GLN A 1 79 ? 12.738 22.275 3.135 1.00 42.31 79 GLN A CA 1
ATOM 612 C C . GLN A 1 79 ? 14.275 22.307 3.143 1.00 42.31 79 GLN A C 1
ATOM 614 O O . GLN A 1 79 ? 14.911 22.623 2.143 1.00 42.31 79 GLN A O 1
ATOM 619 N N . MET A 1 80 ? 14.880 22.038 4.305 1.00 43.50 80 MET A N 1
ATOM 620 C CA . MET A 1 80 ? 16.331 21.871 4.415 1.00 43.50 80 MET A CA 1
ATOM 621 C C . MET A 1 80 ? 16.779 20.678 3.567 1.00 43.50 80 MET A C 1
ATOM 623 O O . MET A 1 80 ? 16.261 19.570 3.729 1.00 43.50 80 MET A O 1
ATOM 627 N N . ASP A 1 81 ? 17.763 20.921 2.705 1.00 46.69 81 ASP A N 1
ATOM 628 C CA . ASP A 1 81 ? 18.472 19.909 1.932 1.00 46.69 81 ASP A CA 1
ATOM 629 C C . ASP A 1 81 ? 19.096 18.880 2.893 1.00 46.69 81 ASP A C 1
ATOM 631 O O . ASP A 1 81 ? 19.868 19.223 3.792 1.00 46.69 81 ASP A O 1
ATOM 635 N N . ILE A 1 82 ? 18.730 17.602 2.766 1.00 48.75 82 ILE A N 1
ATOM 636 C CA . ILE A 1 82 ? 19.192 16.560 3.700 1.00 48.75 82 ILE A CA 1
ATOM 637 C C . ILE A 1 82 ? 20.672 16.200 3.499 1.00 48.75 82 ILE A C 1
ATOM 639 O O . ILE A 1 82 ? 21.199 15.365 4.237 1.00 48.75 82 ILE A O 1
ATOM 643 N N . SER A 1 83 ? 21.352 16.820 2.526 1.00 50.88 83 SER A N 1
ATOM 644 C CA . SER A 1 83 ? 22.806 16.732 2.355 1.00 50.88 83 SER A CA 1
ATOM 645 C C . SER A 1 83 ? 23.601 17.244 3.567 1.00 50.88 83 SER A C 1
ATOM 647 O O . SER A 1 83 ? 24.806 17.020 3.631 1.00 50.88 83 SER A O 1
ATOM 649 N N . ASP A 1 84 ? 22.944 17.884 4.541 1.00 47.62 84 ASP A N 1
ATOM 650 C CA . ASP A 1 84 ? 23.548 18.352 5.796 1.00 47.62 84 ASP A CA 1
ATOM 651 C C . ASP A 1 84 ? 23.749 17.265 6.872 1.00 47.62 84 ASP A C 1
ATOM 653 O O . ASP A 1 84 ? 24.290 17.560 7.941 1.00 47.62 84 ASP A O 1
ATOM 657 N N . PHE A 1 85 ? 23.371 16.003 6.628 1.00 49.66 85 PHE A N 1
ATOM 658 C CA . PHE A 1 85 ? 23.738 14.900 7.523 1.00 49.66 85 PHE A CA 1
ATOM 659 C C . PHE A 1 85 ? 24.936 14.114 6.968 1.00 49.66 85 PHE A C 1
ATOM 661 O O . PHE A 1 85 ? 24.750 13.246 6.111 1.00 49.66 85 PHE A O 1
ATOM 668 N N . PRO A 1 86 ? 26.169 14.378 7.450 1.00 47.00 86 PRO A N 1
ATOM 669 C CA . PRO A 1 86 ? 27.329 13.585 7.077 1.00 47.00 86 PRO A CA 1
ATOM 670 C C . PRO A 1 86 ? 27.141 12.148 7.569 1.00 47.00 86 PRO A C 1
ATOM 672 O O . PRO A 1 86 ? 26.673 11.916 8.685 1.00 47.00 86 PRO A O 1
ATOM 675 N N . GLU A 1 87 ? 27.508 11.196 6.714 1.00 53.53 87 GLU A N 1
ATOM 676 C CA . GLU A 1 87 ? 27.494 9.754 6.957 1.00 53.53 87 GLU A CA 1
ATOM 677 C C . GLU A 1 87 ? 28.033 9.408 8.358 1.00 53.53 87 GLU A C 1
ATOM 679 O O . GLU A 1 87 ? 29.241 9.392 8.593 1.00 53.53 87 GLU A O 1
ATOM 684 N N . VAL A 1 88 ? 27.152 9.092 9.310 1.00 47.62 88 VAL A N 1
ATOM 685 C CA . VAL A 1 88 ? 27.564 8.423 10.551 1.00 47.62 88 VAL A CA 1
ATOM 686 C C . VAL A 1 88 ? 27.614 6.925 10.290 1.00 47.62 88 VAL A C 1
ATOM 688 O O . VAL A 1 88 ? 26.670 6.183 10.556 1.00 47.62 88 VAL A O 1
ATOM 691 N N . MET A 1 89 ? 28.740 6.507 9.716 1.00 44.50 89 MET A N 1
ATOM 692 C CA . MET A 1 89 ? 29.189 5.119 9.709 1.00 44.50 89 MET A CA 1
ATOM 693 C C . MET A 1 89 ? 29.408 4.623 11.150 1.00 44.50 89 MET A C 1
ATOM 695 O O . MET A 1 89 ? 30.125 5.285 11.906 1.00 44.50 89 MET A O 1
ATOM 699 N N . PRO A 1 90 ? 28.877 3.453 11.534 1.00 48.62 90 PRO A N 1
ATOM 700 C CA . PRO A 1 90 ? 29.552 2.551 12.458 1.00 48.62 90 PRO A CA 1
ATOM 701 C C . PRO A 1 90 ? 30.506 1.594 11.725 1.00 48.62 90 PRO A C 1
ATOM 703 O O . PRO A 1 90 ? 30.168 1.141 10.606 1.00 48.62 90 PRO A O 1
#

Sequence (90 aa):
MTNKELKEYLNTFPDDAPVSFILANPRKRKLYENTNTFGITDQGQPVFCIEVGEEKDMDAEMVAACEADEKAADDLEGQMDISDFPEVMP

Nearest PDB structures (foldseek):
  8uf0-assembly1_A  TM=2.066E-01  e=9.279E+00  synthetic construct